Protein AF-A0A9P9D4X4-F1 (afdb_monomer)

Sequence (93 aa):
MSDLQYCAYPGAGEKHRELYGHQQAVRVGDRIEISGQGWSQVFRVNSYHLPLNNEGLELMKEGFEKWMPGHMPIWTAVGVQRLGIEVVAYDPK

Foldseek 3Di:
DQPKDFDADPDPRVVCCVPPVDTQWIDRDPDIDGPDPFPQPAQEDEEEDAAPDPVVVVVVVVVCCVRHVPDDHHYHYHYDPDDPDPDDDDDDD

Mean predicted aligned error: 11.18 Å

Nearest PDB structures (foldseek):
  7cf7-assembly1_A  TM=3.972E-01  e=7.627E+00  Escherichia coli K-12
  9avg-assembly1_A  TM=3.933E-01  e=9.292E+00  Homo sapiens

Radius of gyration: 18.58 Å; Cα contacts (8 Å, |Δi|>4): 98; chains: 1; bounding box: 48×29×43 Å

Structure (mmCIF, N/CA/C/O backbone):
data_AF-A0A9P9D4X4-F1
#
_entry.id   AF-A0A9P9D4X4-F1
#
loop_
_atom_site.group_PDB
_atom_site.id
_atom_site.type_symbol
_atom_site.label_atom_id
_atom_site.label_alt_id
_atom_site.label_comp_id
_atom_site.label_asym_id
_atom_site.label_entity_id
_atom_site.label_seq_id
_atom_site.pdbx_PDB_ins_code
_atom_site.Cartn_x
_atom_site.Cartn_y
_atom_site.Cartn_z
_atom_site.occupancy
_atom_site.B_iso_or_equiv
_atom_site.auth_seq_id
_atom_site.auth_comp_id
_atom_site.auth_asym_id
_atom_site.auth_atom_id
_atom_site.pdbx_PDB_model_num
ATOM 1 N N . MET A 1 1 ? -32.019 -3.524 13.613 1.00 39.75 1 MET A N 1
ATOM 2 C CA . MET A 1 1 ? -31.016 -2.578 13.081 1.00 39.75 1 MET A CA 1
ATOM 3 C C . MET A 1 1 ? -29.820 -2.669 14.004 1.00 39.75 1 MET A C 1
ATOM 5 O O . MET A 1 1 ? -30.032 -2.630 15.202 1.00 39.75 1 MET A O 1
ATOM 9 N N . SER A 1 2 ? -28.623 -2.935 13.488 1.00 55.28 2 SER A N 1
ATOM 10 C CA . SER A 1 2 ? -27.415 -3.090 14.309 1.00 55.28 2 SER A CA 1
ATOM 11 C C . SER A 1 2 ? -27.041 -1.759 14.972 1.00 55.28 2 SER A C 1
ATOM 13 O O . SER A 1 2 ? -26.913 -0.766 14.256 1.00 55.28 2 SER A O 1
ATOM 15 N N . ASP A 1 3 ? -26.849 -1.747 16.294 1.00 72.06 3 ASP A N 1
ATOM 16 C CA . ASP A 1 3 ? -26.477 -0.580 17.118 1.00 72.06 3 ASP A CA 1
ATOM 17 C C . ASP A 1 3 ? -25.034 -0.101 16.847 1.00 72.06 3 ASP A C 1
ATOM 19 O O . ASP A 1 3 ? -24.148 -0.171 17.699 1.00 72.06 3 ASP A O 1
ATOM 23 N N . LEU A 1 4 ? -24.764 0.344 15.619 1.00 79.94 4 LEU A N 1
ATOM 24 C CA . LEU A 1 4 ? -23.465 0.870 15.207 1.00 79.94 4 LEU A CA 1
ATOM 25 C C . LEU A 1 4 ? -23.319 2.315 15.688 1.00 79.94 4 LEU A C 1
ATOM 27 O O . LEU A 1 4 ? -24.140 3.173 15.361 1.00 79.94 4 LEU A O 1
ATOM 31 N N . GLN A 1 5 ? -22.256 2.587 16.445 1.00 79.06 5 GLN A N 1
ATOM 32 C CA . GLN A 1 5 ? -21.905 3.943 16.864 1.00 79.06 5 GLN A CA 1
ATOM 33 C C . GLN A 1 5 ? -20.803 4.491 15.960 1.00 79.06 5 GLN A C 1
ATOM 35 O O . GLN A 1 5 ? -19.769 3.850 15.772 1.00 79.06 5 GLN A O 1
ATOM 40 N N . TYR A 1 6 ? -21.021 5.689 15.424 1.00 81.12 6 TYR A N 1
ATOM 41 C CA . TYR A 1 6 ? -20.103 6.359 14.507 1.00 81.12 6 TYR A CA 1
ATOM 42 C C . TYR A 1 6 ? -19.463 7.561 15.195 1.00 81.12 6 TYR A C 1
ATOM 44 O O . TYR A 1 6 ? -20.162 8.353 15.831 1.00 81.12 6 TYR A O 1
ATOM 52 N N . CYS A 1 7 ? -18.152 7.724 15.045 1.00 75.69 7 CYS A N 1
ATOM 53 C CA . CYS A 1 7 ? -17.430 8.880 15.555 1.00 75.69 7 CYS A CA 1
ATOM 54 C C . CYS A 1 7 ? -16.521 9.496 14.483 1.00 75.69 7 CYS A C 1
ATOM 56 O O . CYS A 1 7 ? -15.889 8.816 13.673 1.00 75.69 7 CYS A O 1
ATOM 58 N N . ALA A 1 8 ? -16.477 10.826 14.484 1.00 78.00 8 ALA A N 1
ATOM 59 C CA . ALA A 1 8 ? -15.609 11.636 13.644 1.00 78.00 8 ALA A CA 1
ATOM 60 C C . ALA A 1 8 ? -14.972 12.711 14.527 1.00 78.00 8 ALA A C 1
ATOM 62 O O . ALA A 1 8 ? -15.671 13.332 15.328 1.00 78.00 8 ALA A O 1
ATOM 63 N N . TYR A 1 9 ? -13.658 12.908 14.417 1.00 72.50 9 TYR A N 1
ATOM 64 C CA . TYR A 1 9 ? -12.983 13.957 15.175 1.00 72.50 9 TYR A CA 1
ATOM 65 C C . TYR A 1 9 ? -13.287 15.343 14.571 1.00 72.50 9 TYR A C 1
ATOM 67 O O . TYR A 1 9 ? -13.452 15.447 13.345 1.00 72.50 9 TYR A O 1
ATOM 75 N N . PRO A 1 10 ? -13.330 16.408 15.400 1.00 74.75 10 PRO A N 1
ATOM 76 C CA . PRO A 1 10 ? -13.584 17.767 14.933 1.00 74.75 10 PRO A CA 1
ATOM 77 C C . PRO A 1 10 ? -12.626 18.199 13.817 1.00 74.75 10 PRO A C 1
ATOM 79 O O . PRO A 1 10 ? -11.427 17.907 13.852 1.00 74.75 10 PRO A O 1
ATOM 82 N N . GLY A 1 11 ? -13.150 18.915 12.821 1.00 82.88 11 GLY A N 1
ATOM 83 C CA . GLY A 1 11 ? -12.363 19.423 11.696 1.00 82.88 11 GLY A CA 1
ATOM 84 C C . GLY A 1 11 ? -12.324 18.466 10.504 1.00 82.88 11 GLY A C 1
ATOM 85 O O . GLY A 1 11 ? -13.264 18.425 9.711 1.00 82.88 11 GLY A O 1
ATOM 86 N N . ALA A 1 12 ? -11.218 17.736 10.319 1.00 72.75 12 ALA A N 1
ATOM 87 C CA . ALA A 1 12 ? -11.042 16.887 9.137 1.00 72.75 12 ALA A CA 1
ATOM 88 C C . ALA A 1 12 ? -12.063 15.736 9.089 1.00 72.75 12 ALA A C 1
ATOM 90 O O . ALA A 1 12 ? -12.618 15.460 8.029 1.00 72.75 12 ALA A O 1
ATOM 91 N N . GLY A 1 13 ? -12.351 15.088 10.223 1.00 69.19 13 GLY A N 1
ATOM 92 C CA . GLY A 1 13 ? -13.304 13.976 10.291 1.00 69.19 13 GLY A CA 1
ATOM 93 C C . GLY A 1 13 ? -14.730 14.394 9.926 1.00 69.19 13 GLY A C 1
ATOM 94 O O . GLY A 1 13 ? -15.389 13.717 9.140 1.00 69.19 13 GLY A O 1
ATOM 95 N N . GLU A 1 14 ? -15.189 15.538 10.439 1.00 79.31 14 GLU A N 1
ATOM 96 C CA . GLU A 1 14 ? -16.518 16.090 10.140 1.00 79.31 14 GLU A CA 1
ATOM 97 C C . GLU A 1 14 ? -16.664 16.500 8.670 1.00 79.31 14 GLU A C 1
ATOM 99 O O . GLU A 1 14 ? -17.666 16.155 8.042 1.00 79.31 14 GLU A O 1
ATOM 104 N N . LYS A 1 15 ? -15.641 17.149 8.092 1.00 78.31 15 LYS A N 1
ATOM 105 C CA . LYS A 1 15 ? -15.624 17.485 6.659 1.00 78.31 15 LYS A CA 1
ATOM 106 C C . LYS A 1 15 ? -15.687 16.243 5.776 1.00 78.31 15 LYS A C 1
ATOM 108 O O . LYS A 1 15 ? -16.446 16.222 4.813 1.00 78.31 15 LYS A O 1
ATOM 113 N N . HIS A 1 16 ? -14.914 15.201 6.091 1.00 75.56 16 HIS A N 1
ATOM 114 C CA . HIS A 1 16 ? -14.942 13.962 5.310 1.00 75.56 16 HIS A CA 1
ATOM 115 C C . HIS A 1 16 ? -16.282 13.224 5.439 1.00 75.56 16 HIS A C 1
ATOM 117 O O . HIS A 1 16 ? -16.739 12.615 4.470 1.00 75.56 16 HIS A O 1
ATOM 123 N N . ARG A 1 17 ? -16.946 13.327 6.597 1.00 77.69 17 ARG A N 1
ATOM 124 C CA . ARG A 1 17 ? -18.300 12.801 6.799 1.00 77.69 17 ARG A CA 1
ATOM 125 C C . ARG A 1 17 ? -19.322 13.475 5.900 1.00 77.69 17 ARG A C 1
ATOM 127 O O . ARG A 1 17 ? -20.116 12.782 5.275 1.00 77.69 17 ARG A O 1
ATOM 134 N N . GLU A 1 18 ? -19.292 14.799 5.832 1.00 77.56 18 GLU A N 1
ATOM 135 C CA . GLU A 1 18 ? -20.254 15.568 5.044 1.00 77.56 18 GLU A CA 1
ATOM 136 C C . GLU A 1 18 ? -19.998 15.452 3.535 1.00 77.56 18 GLU A C 1
ATOM 138 O O . GLU A 1 18 ? -20.935 15.259 2.767 1.00 77.56 18 GLU A O 1
ATOM 143 N N . LEU A 1 19 ? -18.732 15.500 3.106 1.00 81.62 19 LEU A N 1
ATOM 144 C CA . LEU A 1 19 ? -18.376 15.503 1.683 1.00 81.62 19 LEU A CA 1
ATOM 145 C C . LEU A 1 19 ? -18.370 14.107 1.043 1.00 81.62 19 LEU A C 1
ATOM 147 O O . LEU A 1 19 ? -18.677 13.987 -0.140 1.00 81.62 19 LEU A O 1
ATOM 151 N N . TYR A 1 20 ? -18.009 13.061 1.794 1.00 76.56 20 TYR A N 1
ATOM 152 C CA . TYR A 1 20 ? -17.745 11.725 1.234 1.00 76.56 20 TYR A CA 1
ATOM 153 C C . TYR A 1 20 ? -18.537 10.598 1.907 1.00 76.56 20 TYR A C 1
ATOM 155 O O . TYR A 1 20 ? -18.303 9.429 1.608 1.00 76.56 20 TYR A O 1
ATOM 163 N N . GLY A 1 21 ? -19.443 10.911 2.843 1.00 76.12 21 GLY A N 1
ATOM 164 C CA . GLY A 1 21 ? -20.164 9.890 3.615 1.00 76.12 21 GLY A CA 1
ATOM 165 C C . GLY A 1 21 ? -19.243 9.020 4.482 1.00 76.12 21 GLY A C 1
ATOM 166 O O . GLY A 1 21 ? -19.610 7.912 4.868 1.00 76.12 21 GLY A O 1
ATOM 167 N N . HIS A 1 22 ? -18.032 9.502 4.768 1.00 75.06 22 HIS A N 1
ATOM 168 C CA . HIS A 1 22 ? -16.973 8.764 5.447 1.00 75.06 22 HIS A CA 1
ATOM 169 C C . HIS A 1 22 ? -17.065 8.914 6.974 1.00 75.06 22 HIS A C 1
ATOM 171 O O . HIS A 1 22 ? -17.257 10.010 7.490 1.00 75.06 22 HIS A O 1
ATOM 177 N N . GLN A 1 23 ? -16.862 7.836 7.732 1.00 74.81 23 GLN A N 1
ATOM 178 C CA . GLN A 1 23 ? -16.836 7.874 9.200 1.00 74.81 23 GLN A CA 1
ATOM 179 C C . GLN A 1 23 ? -15.442 7.506 9.687 1.00 74.81 23 GLN A C 1
ATOM 181 O O . GLN A 1 23 ? -14.891 6.503 9.248 1.00 74.81 23 GLN A O 1
ATOM 186 N N . GLN A 1 24 ? -14.876 8.324 10.576 1.00 77.69 24 GLN A N 1
ATOM 187 C CA . GLN A 1 24 ? -13.469 8.192 10.954 1.00 77.69 24 GLN A CA 1
ATOM 188 C C . GLN A 1 24 ? -13.200 6.964 11.828 1.00 77.69 24 GLN A C 1
ATOM 190 O O . GLN A 1 24 ? -12.147 6.335 11.727 1.00 77.69 24 GLN A O 1
ATOM 195 N N . ALA A 1 25 ? -14.159 6.618 12.681 1.00 81.12 25 ALA A N 1
ATOM 196 C CA . ALA A 1 25 ? -14.179 5.348 13.372 1.00 81.12 25 ALA A CA 1
ATOM 197 C C . ALA A 1 25 ? -15.617 4.863 13.590 1.00 81.12 25 ALA A C 1
ATOM 199 O O . ALA A 1 25 ? -16.558 5.649 13.745 1.00 81.12 25 ALA A O 1
ATOM 200 N N . VAL A 1 26 ? -15.786 3.544 13.573 1.00 85.19 26 VAL A N 1
ATOM 201 C CA . VAL A 1 26 ? -17.070 2.867 13.760 1.00 85.19 26 VAL A CA 1
ATOM 202 C C . VAL A 1 26 ? -16.906 1.802 14.830 1.00 85.19 26 VAL A C 1
ATOM 204 O O . VAL A 1 26 ? -16.050 0.924 14.724 1.00 85.19 26 VAL A O 1
ATOM 207 N N . ARG A 1 27 ? -17.739 1.857 15.870 1.00 82.62 27 ARG A N 1
ATOM 208 C CA . ARG A 1 27 ? -17.808 0.800 16.875 1.00 82.62 27 ARG A CA 1
ATOM 209 C C . ARG A 1 27 ? -18.729 -0.308 16.382 1.00 82.62 27 ARG A C 1
ATOM 211 O O . ARG A 1 27 ? -19.912 -0.074 16.134 1.00 82.62 27 ARG A O 1
ATOM 218 N N . VAL A 1 28 ? -18.192 -1.520 16.306 1.00 83.81 28 VAL A N 1
ATOM 219 C CA . VAL A 1 28 ? -18.917 -2.730 15.916 1.00 83.81 28 VAL A CA 1
ATOM 220 C C . VAL A 1 28 ? -18.879 -3.696 17.100 1.00 83.81 28 VAL A C 1
ATOM 222 O O . VAL A 1 28 ? -17.967 -4.506 17.211 1.00 83.81 28 VAL A O 1
ATOM 225 N N . GLY A 1 29 ? -19.842 -3.589 18.019 1.00 84.00 29 GLY A N 1
ATOM 226 C CA . GLY A 1 29 ? -19.864 -4.405 19.239 1.00 84.00 29 GLY A CA 1
ATOM 227 C C . GLY A 1 29 ? -18.711 -4.073 20.198 1.00 84.00 29 GLY A C 1
ATOM 228 O O . GLY A 1 29 ? -18.694 -3.003 20.817 1.00 84.00 29 GLY A O 1
ATOM 229 N N . ASP A 1 30 ? -17.765 -4.998 20.342 1.00 84.56 30 ASP A N 1
ATOM 230 C CA . ASP A 1 30 ? -16.584 -4.906 21.208 1.00 84.56 30 ASP A CA 1
ATOM 231 C C . ASP A 1 30 ? -15.324 -4.360 20.506 1.00 84.56 30 ASP A C 1
ATOM 233 O O . ASP A 1 30 ? -14.367 -3.994 21.188 1.00 84.56 30 ASP A O 1
ATOM 237 N N . ARG A 1 31 ? -15.336 -4.214 19.175 1.00 78.94 31 ARG A N 1
ATOM 238 C CA . ARG A 1 31 ? -14.219 -3.675 18.374 1.00 78.94 31 ARG A CA 1
ATOM 239 C C . ARG A 1 31 ? -14.490 -2.268 17.833 1.00 78.94 31 ARG A C 1
ATOM 241 O O . ARG A 1 31 ? -15.637 -1.879 17.602 1.00 78.94 31 ARG A O 1
ATOM 248 N N . ILE A 1 32 ? -13.415 -1.512 17.608 1.00 83.62 32 ILE A N 1
ATOM 249 C CA . ILE A 1 32 ? -13.436 -0.191 16.966 1.00 83.62 32 ILE A CA 1
ATOM 250 C C . ILE A 1 32 ? -12.659 -0.292 15.655 1.00 83.62 32 ILE A C 1
ATOM 252 O O . ILE A 1 32 ? -11.463 -0.570 15.666 1.00 83.62 32 ILE A O 1
ATOM 256 N N . GLU A 1 33 ? -13.341 -0.046 14.542 1.00 81.19 33 GLU A N 1
ATOM 257 C CA . GLU A 1 33 ? -12.740 0.032 13.212 1.00 81.19 33 GLU A CA 1
ATOM 258 C C . GLU A 1 33 ? -12.396 1.490 12.915 1.00 81.19 33 GLU A C 1
ATOM 260 O O . GLU A 1 33 ? -13.263 2.357 13.022 1.00 81.19 33 GLU A O 1
ATOM 265 N N . ILE A 1 34 ? -11.143 1.776 12.560 1.00 80.12 34 ILE A N 1
ATOM 266 C CA . ILE A 1 34 ? -10.656 3.139 12.299 1.00 80.12 34 ILE A CA 1
ATOM 267 C C . ILE A 1 34 ? -10.269 3.246 10.827 1.00 80.12 34 ILE A C 1
ATOM 269 O O . ILE A 1 34 ? -9.494 2.439 10.314 1.00 80.12 34 ILE A O 1
ATOM 273 N N . SER A 1 35 ? -10.787 4.258 10.143 1.00 72.75 35 SER A N 1
ATOM 274 C CA . SER A 1 35 ? -10.444 4.555 8.753 1.00 72.75 35 SER A CA 1
ATOM 275 C C . SER A 1 35 ? -9.194 5.433 8.667 1.00 72.75 35 SER A C 1
ATOM 277 O O . SER A 1 35 ? -9.058 6.385 9.439 1.00 72.75 35 SER A O 1
ATOM 279 N N . GLY A 1 36 ? -8.331 5.185 7.682 1.00 69.94 36 GLY A N 1
ATOM 280 C CA . GLY A 1 36 ? -7.224 6.086 7.363 1.00 69.94 36 GLY A CA 1
ATOM 281 C C . GLY A 1 36 ? -5.999 5.932 8.266 1.00 69.94 36 GLY A C 1
ATOM 282 O O . GLY A 1 36 ? -5.271 6.899 8.460 1.00 69.94 36 GLY A O 1
ATOM 283 N N . GLN A 1 37 ? -5.711 4.723 8.761 1.00 69.19 37 GLN A N 1
ATOM 284 C CA . GLN A 1 37 ? -4.482 4.402 9.519 1.00 69.19 37 GLN A CA 1
ATOM 285 C C . GLN A 1 37 ? -3.226 4.326 8.611 1.00 69.19 37 GLN A C 1
ATOM 287 O O . GLN A 1 37 ? -2.202 3.734 8.965 1.00 69.19 37 GLN A O 1
ATOM 292 N N . GLY A 1 38 ? -3.307 4.905 7.409 1.00 77.75 38 GLY A N 1
ATOM 293 C CA . GLY A 1 38 ? -2.232 4.968 6.427 1.00 77.75 38 GLY A CA 1
ATOM 294 C C . GLY A 1 38 ? -1.906 3.621 5.780 1.00 77.75 38 GLY A C 1
ATOM 295 O O . GLY A 1 38 ? -2.763 2.757 5.600 1.00 77.75 38 GLY A O 1
ATOM 296 N N . TRP A 1 39 ? -0.632 3.454 5.428 1.00 79.56 39 TRP A N 1
ATOM 297 C CA . TRP A 1 39 ? -0.113 2.298 4.696 1.00 79.56 39 TRP A CA 1
ATOM 298 C C . TRP A 1 39 ? -0.308 0.958 5.421 1.00 79.56 39 TRP A C 1
ATOM 300 O O . TRP A 1 39 ? -0.401 -0.073 4.765 1.00 79.56 39 TRP A O 1
ATOM 310 N N . SER A 1 40 ? -0.481 0.966 6.748 1.00 80.81 40 SER A N 1
ATOM 311 C CA . SER A 1 40 ? -0.753 -0.240 7.547 1.00 80.81 40 SER A CA 1
ATOM 312 C C . SER A 1 40 ? -2.030 -0.995 7.147 1.00 80.81 40 SER A C 1
ATOM 314 O O . SER A 1 40 ? -2.152 -2.180 7.442 1.00 80.81 40 SER A O 1
ATOM 316 N N . GLN A 1 41 ? -2.975 -0.331 6.471 1.00 81.62 41 GLN A N 1
ATOM 317 C CA . GLN A 1 41 ? -4.246 -0.927 6.037 1.00 81.62 41 GLN A CA 1
ATOM 318 C C . GLN A 1 41 ? -4.229 -1.409 4.582 1.00 81.62 41 GLN A C 1
ATOM 320 O O . GLN A 1 41 ? -5.228 -1.946 4.099 1.00 81.62 41 GLN A O 1
ATOM 325 N N . VAL A 1 42 ? -3.135 -1.189 3.850 1.00 82.25 42 VAL A N 1
ATOM 326 C CA . VAL A 1 42 ? -3.035 -1.606 2.449 1.00 82.25 42 VAL A CA 1
ATOM 327 C C . VAL A 1 42 ? -2.982 -3.126 2.396 1.00 82.25 42 VAL A C 1
ATOM 329 O O . VAL A 1 42 ? -2.042 -3.726 2.891 1.00 82.25 42 VAL A O 1
ATOM 332 N N . PHE A 1 43 ? -3.977 -3.748 1.763 1.00 83.69 43 PHE A N 1
ATOM 333 C CA . PHE A 1 43 ? -4.076 -5.210 1.662 1.00 83.69 43 PHE A CA 1
ATOM 334 C C . PHE A 1 43 ? -3.552 -5.766 0.329 1.00 83.69 43 PHE A C 1
ATOM 336 O O . PHE A 1 43 ? -3.238 -6.954 0.221 1.00 83.69 43 PHE A O 1
ATOM 343 N N . ARG A 1 44 ? -3.482 -4.928 -0.715 1.00 86.69 44 ARG A N 1
ATOM 344 C CA . ARG 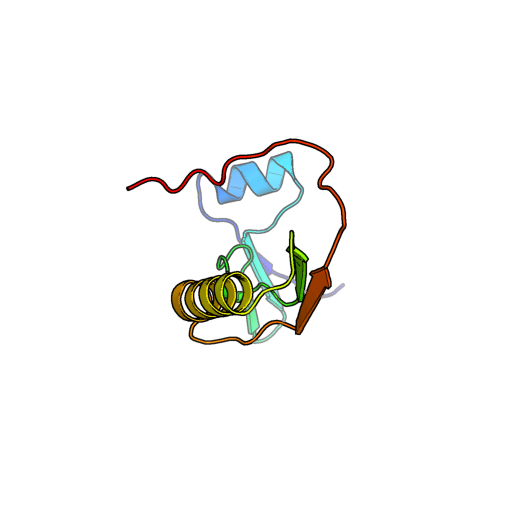A 1 44 ? -3.057 -5.327 -2.060 1.00 86.69 44 ARG A CA 1
ATOM 345 C C . ARG A 1 44 ? -2.280 -4.220 -2.756 1.00 86.69 44 ARG A C 1
ATOM 347 O O . ARG A 1 44 ? -2.727 -3.078 -2.800 1.00 86.69 44 ARG A O 1
ATOM 354 N N . VAL A 1 45 ? -1.177 -4.605 -3.393 1.00 87.38 45 VAL A N 1
ATOM 355 C CA . VAL A 1 45 ? -0.367 -3.738 -4.251 1.00 87.38 45 VAL A CA 1
ATOM 356 C C . VAL A 1 45 ? -0.196 -4.405 -5.615 1.00 87.38 45 VAL A C 1
ATOM 358 O O . VAL A 1 45 ? 0.266 -5.540 -5.705 1.00 87.38 45 VAL A O 1
ATOM 361 N N . ASN A 1 46 ? -0.553 -3.698 -6.688 1.00 90.00 46 ASN A N 1
ATOM 362 C CA . ASN A 1 46 ? -0.237 -4.096 -8.061 1.00 90.00 46 ASN A CA 1
ATOM 363 C C . ASN A 1 46 ? 0.773 -3.085 -8.620 1.00 90.00 46 ASN A C 1
ATOM 365 O O . ASN A 1 46 ? 0.450 -1.903 -8.718 1.00 90.00 46 ASN A O 1
ATOM 369 N N . SER A 1 47 ? 1.977 -3.532 -8.974 1.00 86.69 47 SER A N 1
ATOM 370 C CA . SER A 1 47 ? 3.046 -2.669 -9.498 1.00 86.69 47 SER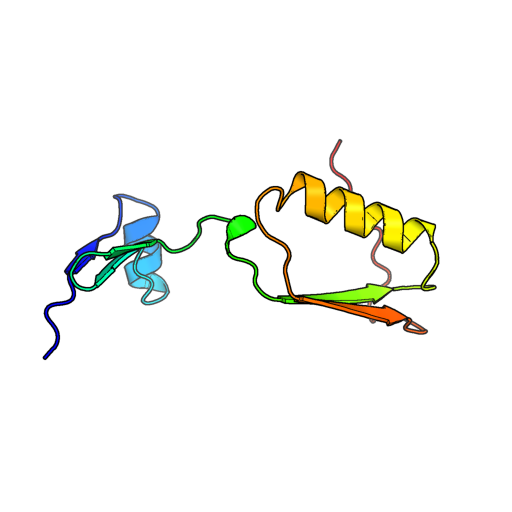 A CA 1
ATOM 371 C C . SER A 1 47 ? 3.414 -3.046 -10.932 1.00 86.69 47 SER A C 1
ATOM 373 O O . SER A 1 47 ? 3.600 -4.230 -11.225 1.00 86.69 47 SER A O 1
ATOM 375 N N . TYR A 1 48 ? 3.583 -2.043 -11.793 1.00 87.62 48 TYR A N 1
ATOM 376 C CA . TYR A 1 48 ? 3.977 -2.207 -13.194 1.00 87.62 48 TYR A CA 1
ATOM 377 C C . TYR A 1 48 ? 5.384 -1.637 -13.409 1.00 87.62 48 TYR A C 1
ATOM 379 O O . TYR A 1 48 ? 5.606 -0.459 -13.142 1.00 87.62 48 TYR A O 1
ATOM 387 N N . HIS A 1 49 ? 6.321 -2.466 -13.873 1.00 83.50 49 HIS A N 1
ATOM 388 C CA . HIS A 1 49 ? 7.758 -2.154 -13.919 1.00 83.50 49 HIS A CA 1
ATOM 389 C C . HIS A 1 49 ? 8.305 -2.063 -15.345 1.00 83.50 49 HIS A C 1
ATOM 391 O O . HIS A 1 49 ? 7.903 -2.841 -16.212 1.00 83.50 49 HIS A O 1
ATOM 397 N N . LEU A 1 50 ? 9.273 -1.164 -15.557 1.00 83.44 50 LEU A N 1
ATOM 398 C CA . LEU A 1 50 ? 10.071 -1.042 -16.780 1.00 83.44 50 LEU A CA 1
ATOM 399 C C . LEU A 1 50 ? 11.574 -1.031 -16.472 1.00 83.44 50 LEU A C 1
ATOM 401 O O . LEU A 1 50 ? 12.046 -0.046 -15.910 1.00 83.44 50 LEU A O 1
ATOM 405 N N . PRO A 1 51 ? 12.354 -1.999 -16.983 1.0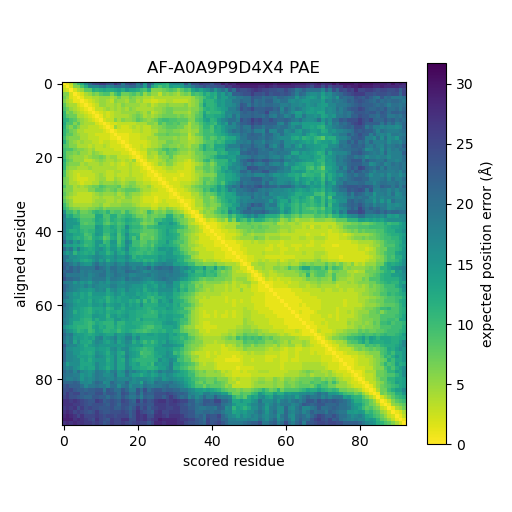0 78.69 51 PRO A N 1
ATOM 406 C CA . PRO A 1 51 ? 12.066 -3.436 -17.022 1.00 78.69 51 PRO A CA 1
ATOM 407 C C . PRO A 1 51 ? 11.958 -4.021 -15.601 1.00 78.69 51 PRO A C 1
ATOM 409 O O . PRO A 1 51 ? 12.396 -3.412 -14.632 1.00 78.69 51 PRO A O 1
ATOM 412 N N . LEU A 1 52 ? 11.396 -5.225 -15.462 1.00 80.69 52 LEU A N 1
ATOM 413 C CA . LEU A 1 52 ? 11.365 -5.930 -14.175 1.00 80.69 52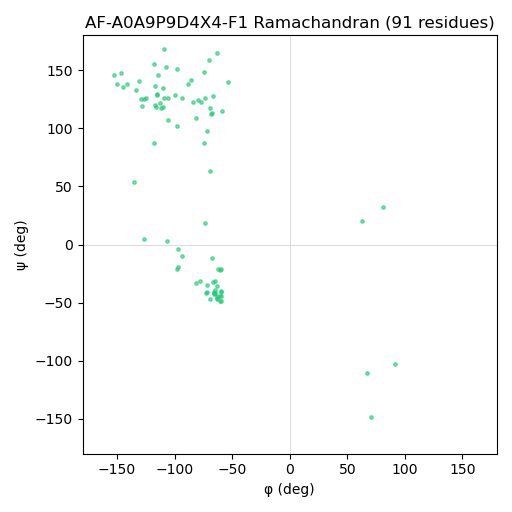 LEU A CA 1
ATOM 414 C C . LEU A 1 52 ? 12.766 -6.484 -13.857 1.00 80.69 52 LEU A C 1
ATOM 416 O O . LEU A 1 52 ? 13.094 -7.605 -14.241 1.00 80.69 52 LEU A O 1
ATOM 420 N N . ASN A 1 53 ? 13.602 -5.669 -13.217 1.00 84.38 53 ASN A N 1
ATOM 421 C CA . ASN A 1 53 ? 14.959 -6.010 -12.795 1.00 84.38 53 ASN A CA 1
ATOM 422 C C . ASN A 1 53 ? 15.051 -6.153 -11.262 1.00 84.38 53 ASN A C 1
ATOM 424 O O . ASN A 1 53 ? 14.126 -5.796 -10.531 1.00 84.38 53 ASN A O 1
ATOM 428 N N . ASN A 1 54 ? 16.173 -6.689 -10.771 1.00 85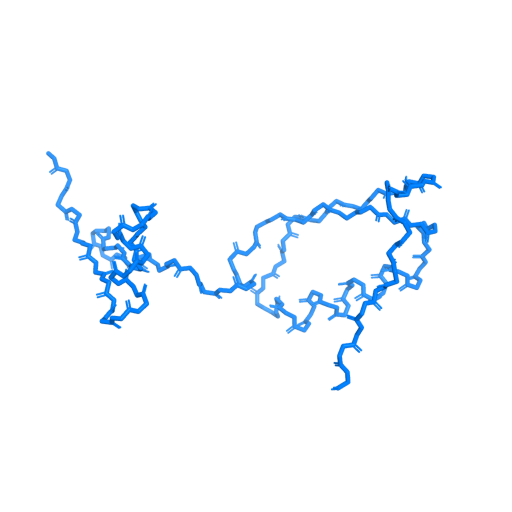.06 54 ASN A N 1
ATOM 429 C CA . ASN A 1 54 ? 16.381 -6.878 -9.330 1.00 85.06 54 ASN A CA 1
ATOM 430 C C . ASN A 1 54 ? 16.408 -5.549 -8.565 1.00 85.06 54 ASN A C 1
ATOM 432 O O . ASN A 1 54 ? 15.864 -5.483 -7.473 1.00 85.06 54 ASN A O 1
ATOM 436 N N . GLU A 1 55 ? 16.958 -4.493 -9.163 1.00 85.06 55 GLU A N 1
ATOM 437 C CA . GLU A 1 55 ? 17.029 -3.158 -8.558 1.00 85.06 55 GLU A CA 1
ATOM 438 C C . GLU A 1 55 ? 15.633 -2.596 -8.239 1.00 85.06 55 GLU A C 1
ATOM 440 O O . GLU A 1 55 ? 15.361 -2.189 -7.112 1.00 85.06 55 GLU A O 1
ATOM 445 N N . GLY A 1 56 ? 14.697 -2.649 -9.193 1.00 82.12 56 GLY A N 1
ATOM 446 C CA . GLY A 1 56 ? 13.321 -2.199 -8.973 1.00 82.12 56 GLY A CA 1
ATOM 447 C C . GLY A 1 56 ? 12.568 -3.049 -7.946 1.00 82.12 56 GLY A C 1
ATOM 448 O O . GLY A 1 56 ? 11.724 -2.537 -7.210 1.00 82.12 56 GLY A O 1
ATOM 449 N N . LEU A 1 57 ? 12.884 -4.344 -7.856 1.00 85.31 57 LEU A N 1
ATOM 450 C CA . LEU A 1 57 ? 12.306 -5.232 -6.846 1.00 85.31 57 LEU A CA 1
ATOM 451 C C . LEU A 1 57 ? 12.856 -4.948 -5.443 1.00 85.31 57 LEU A C 1
ATOM 453 O O . LEU A 1 57 ? 12.085 -4.949 -4.483 1.00 85.31 57 LEU A O 1
ATOM 457 N N . GLU A 1 58 ? 14.156 -4.684 -5.325 1.00 88.69 58 GLU A N 1
ATOM 458 C CA . GLU A 1 58 ? 14.810 -4.306 -4.069 1.00 88.69 58 GLU A CA 1
ATOM 459 C C . GLU A 1 58 ? 14.266 -2.972 -3.549 1.00 88.69 58 GLU A C 1
ATOM 461 O O . GLU A 1 58 ? 13.834 -2.908 -2.399 1.00 88.69 58 GLU A O 1
ATOM 466 N N . LEU A 1 59 ? 14.130 -1.959 -4.411 1.00 86.75 59 LEU A N 1
ATOM 467 C CA . LEU A 1 59 ? 13.528 -0.672 -4.040 1.00 86.75 59 LEU A CA 1
ATOM 468 C C . LEU A 1 59 ? 12.078 -0.814 -3.554 1.00 86.75 59 LEU A C 1
ATOM 470 O O . LEU A 1 59 ? 11.667 -0.171 -2.586 1.00 86.75 59 LEU A O 1
ATOM 474 N N . MET A 1 60 ? 11.286 -1.678 -4.193 1.00 88.81 60 MET A N 1
ATOM 475 C CA . MET A 1 60 ? 9.923 -1.962 -3.734 1.00 88.81 60 MET A CA 1
ATOM 476 C C . MET A 1 60 ? 9.912 -2.654 -2.372 1.00 88.81 60 MET A C 1
ATOM 478 O O . MET A 1 60 ? 9.089 -2.309 -1.524 1.00 88.81 60 MET A O 1
ATOM 482 N N . LYS A 1 61 ? 10.829 -3.602 -2.143 1.00 87.94 61 LYS A N 1
ATOM 483 C CA . LYS A 1 61 ? 10.981 -4.272 -0.849 1.00 87.94 61 LYS A CA 1
ATOM 484 C C . LYS A 1 61 ? 11.333 -3.266 0.249 1.00 87.94 61 LYS A C 1
ATOM 486 O O . LYS A 1 61 ? 10.663 -3.257 1.278 1.00 87.94 61 LYS A O 1
ATOM 491 N N . GLU A 1 62 ? 12.310 -2.393 0.016 1.00 89.88 62 GLU A N 1
ATOM 492 C CA . GLU A 1 62 ? 12.686 -1.333 0.961 1.00 89.88 62 GLU A CA 1
ATOM 493 C C . GLU A 1 62 ? 11.512 -0.388 1.249 1.00 89.88 62 GLU A C 1
ATOM 495 O O . GLU A 1 62 ? 11.253 -0.032 2.400 1.00 89.88 62 GLU A O 1
ATOM 500 N N . GLY A 1 63 ? 10.739 -0.029 0.219 1.00 87.19 63 GLY A N 1
ATOM 501 C CA . GLY A 1 63 ? 9.511 0.745 0.375 1.00 87.19 63 GLY A CA 1
ATOM 502 C C . GLY A 1 63 ? 8.481 0.038 1.258 1.00 87.19 63 GLY A C 1
ATOM 503 O O . GLY A 1 63 ? 7.898 0.662 2.146 1.00 87.19 63 GLY A O 1
ATOM 504 N N . PHE A 1 64 ? 8.271 -1.263 1.062 1.00 88.06 64 PHE A N 1
ATOM 505 C CA . PHE A 1 64 ? 7.357 -2.042 1.896 1.00 88.06 64 PHE A CA 1
ATOM 506 C C . PHE A 1 64 ? 7.835 -2.163 3.340 1.00 88.06 64 PHE A C 1
ATOM 508 O O . PHE A 1 64 ? 7.027 -1.980 4.245 1.00 88.06 64 PHE A O 1
ATOM 515 N N . GLU A 1 65 ? 9.125 -2.384 3.580 1.00 88.31 65 GLU A N 1
ATOM 516 C CA . GLU A 1 65 ? 9.681 -2.428 4.937 1.00 88.31 65 GLU A CA 1
ATOM 517 C C . GLU A 1 65 ? 9.569 -1.066 5.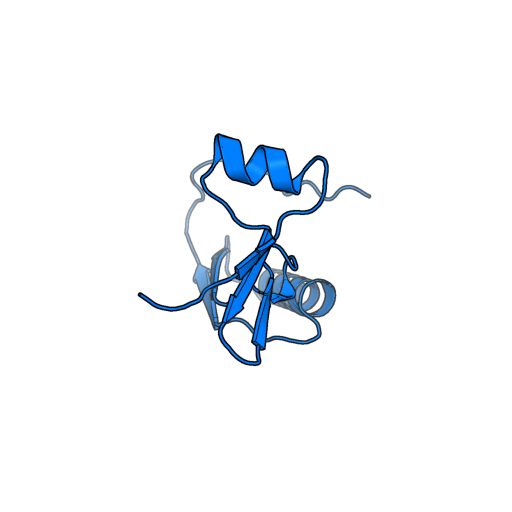641 1.00 88.31 65 GLU A C 1
ATOM 519 O O . GLU A 1 65 ? 9.215 -1.002 6.819 1.00 88.31 65 GLU A O 1
ATOM 524 N N . LYS A 1 66 ? 9.795 0.036 4.914 1.00 87.69 66 LYS A N 1
ATOM 525 C CA . LYS A 1 66 ? 9.691 1.402 5.445 1.00 87.69 66 LYS A CA 1
ATOM 526 C C . LYS A 1 66 ? 8.251 1.808 5.761 1.0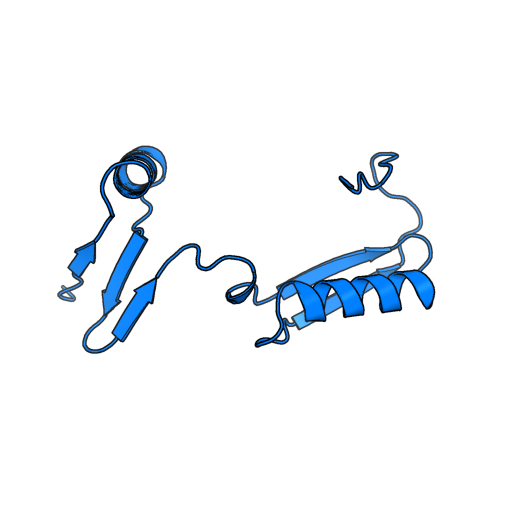0 87.69 66 LYS A C 1
ATOM 528 O O . LYS A 1 66 ? 7.995 2.392 6.812 1.00 87.69 66 LYS A O 1
ATOM 533 N N . TRP A 1 67 ? 7.317 1.553 4.845 1.00 83.38 67 TRP A N 1
ATOM 534 C CA . TRP A 1 67 ? 5.948 2.075 4.934 1.00 83.38 67 TRP A CA 1
ATOM 535 C C . TRP A 1 67 ? 4.949 1.079 5.534 1.00 83.38 67 TRP A C 1
ATOM 537 O O . TRP A 1 67 ? 3.894 1.493 6.012 1.00 83.38 67 TRP A O 1
ATOM 547 N N . MET A 1 68 ? 5.269 -0.217 5.550 1.00 86.56 68 MET A N 1
ATOM 548 C CA . MET A 1 68 ? 4.419 -1.294 6.076 1.00 86.56 68 MET A CA 1
ATOM 549 C C . MET A 1 68 ? 5.207 -2.300 6.948 1.00 86.56 68 MET A C 1
ATOM 551 O O . MET A 1 68 ? 5.108 -3.506 6.738 1.00 86.56 68 MET A O 1
ATOM 555 N N . PRO A 1 69 ? 5.939 -1.861 7.992 1.00 84.62 69 PRO A N 1
ATOM 556 C CA . PRO A 1 69 ? 6.803 -2.747 8.789 1.00 84.62 69 PRO A CA 1
ATOM 557 C C . PRO A 1 69 ? 6.059 -3.870 9.537 1.00 84.62 69 PRO A C 1
ATOM 559 O O . PRO A 1 69 ? 6.664 -4.865 9.924 1.00 84.62 69 PRO A O 1
ATOM 562 N N . GLY A 1 70 ? 4.752 -3.714 9.775 1.00 83.44 70 GLY A N 1
ATOM 563 C CA . GLY A 1 70 ? 3.927 -4.672 10.521 1.00 83.44 70 GLY A CA 1
ATOM 564 C C . GLY A 1 70 ? 2.965 -5.502 9.669 1.00 83.44 70 GLY A C 1
ATOM 565 O O . GLY A 1 70 ? 2.164 -6.246 10.231 1.00 83.44 70 GLY A O 1
ATOM 566 N N . HIS A 1 71 ? 2.983 -5.358 8.340 1.00 83.44 71 HIS A N 1
ATOM 567 C CA . HIS A 1 71 ? 2.037 -6.040 7.457 1.00 83.44 71 HIS A CA 1
ATOM 568 C C . HIS A 1 71 ? 2.649 -6.323 6.084 1.00 83.44 71 HIS A C 1
ATOM 570 O O . HIS A 1 71 ? 3.292 -5.467 5.490 1.00 83.44 71 HIS A O 1
ATOM 576 N N . MET A 1 72 ? 2.389 -7.516 5.551 1.00 82.88 72 MET A N 1
ATOM 577 C CA . MET A 1 72 ? 2.769 -7.880 4.188 1.00 82.88 72 MET A CA 1
ATOM 578 C C . MET A 1 72 ? 1.518 -7.891 3.302 1.00 82.88 72 MET A C 1
ATOM 580 O O . MET A 1 72 ? 0.710 -8.819 3.428 1.00 82.88 72 MET A O 1
ATOM 584 N N . PRO A 1 73 ? 1.338 -6.897 2.413 1.00 86.19 73 PRO A N 1
ATOM 585 C CA . PRO A 1 73 ? 0.232 -6.906 1.471 1.00 86.19 73 PRO A CA 1
ATOM 586 C C . PRO A 1 73 ? 0.433 -7.983 0.407 1.00 86.19 73 PRO A C 1
ATOM 588 O O . PRO A 1 73 ? 1.552 -8.396 0.094 1.00 86.19 73 PRO A O 1
ATOM 591 N N . ILE A 1 74 ? -0.661 -8.384 -0.236 1.00 91.00 74 ILE A N 1
ATOM 592 C CA . ILE A 1 74 ? -0.586 -9.218 -1.434 1.00 91.00 74 ILE A CA 1
ATOM 593 C C . ILE A 1 74 ? 0.025 -8.372 -2.553 1.00 91.00 74 ILE A C 1
ATOM 595 O O . ILE A 1 74 ? -0.602 -7.422 -3.031 1.00 91.00 74 ILE A O 1
ATOM 599 N N . TRP A 1 75 ? 1.238 -8.720 -2.980 1.00 90.94 75 TRP A N 1
ATOM 600 C CA . TRP A 1 75 ? 1.955 -7.989 -4.018 1.00 90.94 75 TRP A CA 1
ATOM 601 C C . TRP A 1 75 ? 1.962 -8.744 -5.348 1.00 90.94 75 TRP A C 1
ATOM 603 O O . TRP A 1 75 ? 2.350 -9.907 -5.426 1.00 90.94 75 TRP A O 1
ATOM 613 N N . THR A 1 76 ? 1.523 -8.074 -6.414 1.00 90.31 76 THR A N 1
ATOM 614 C CA . THR A 1 76 ? 1.669 -8.541 -7.797 1.00 90.31 76 THR A CA 1
ATOM 615 C C . THR A 1 76 ? 2.548 -7.563 -8.569 1.00 90.31 76 THR A C 1
ATOM 617 O O . THR A 1 76 ? 2.190 -6.393 -8.715 1.00 90.31 76 THR A O 1
ATOM 620 N N . ALA A 1 77 ? 3.677 -8.043 -9.088 1.00 89.25 77 ALA A N 1
ATOM 621 C CA . ALA A 1 77 ? 4.588 -7.268 -9.923 1.00 89.25 77 ALA A CA 1
ATOM 622 C C . ALA A 1 77 ? 4.528 -7.756 -11.375 1.00 89.25 77 ALA A C 1
ATOM 624 O O . ALA A 1 77 ? 4.693 -8.946 -11.639 1.00 89.25 77 ALA A O 1
ATOM 625 N N . VAL A 1 78 ? 4.287 -6.840 -12.316 1.00 87.56 78 VAL A N 1
ATOM 626 C CA . VAL A 1 78 ? 4.186 -7.141 -13.751 1.00 87.56 78 VAL A CA 1
ATOM 627 C C . VAL A 1 78 ? 5.169 -6.271 -14.525 1.00 87.56 78 VAL A C 1
ATOM 629 O O . VAL A 1 78 ? 5.145 -5.048 -14.412 1.00 87.56 78 VAL A O 1
ATOM 632 N N . GLY A 1 79 ? 6.024 -6.896 -15.332 1.00 87.62 79 GLY A N 1
ATOM 633 C CA . GLY A 1 79 ? 6.852 -6.178 -16.300 1.00 87.62 79 GLY A CA 1
ATOM 634 C C . GLY A 1 79 ? 6.006 -5.708 -17.482 1.00 87.62 79 GLY A C 1
ATOM 635 O O . GLY A 1 79 ? 5.313 -6.515 -18.102 1.00 87.62 79 GLY A O 1
ATOM 636 N N . VAL A 1 80 ? 6.057 -4.416 -17.798 1.00 85.56 80 VAL A N 1
ATOM 637 C CA . VAL A 1 80 ? 5.352 -3.820 -18.943 1.00 85.56 80 VAL A CA 1
ATOM 638 C C . VAL A 1 80 ? 6.349 -3.230 -19.933 1.00 85.56 80 VAL A C 1
ATOM 640 O O . VAL A 1 80 ? 7.469 -2.884 -19.574 1.00 85.56 80 VAL A O 1
ATOM 643 N N . GLN A 1 81 ? 5.957 -3.112 -21.203 1.00 83.00 81 GLN A N 1
ATOM 644 C CA . GLN A 1 81 ? 6.836 -2.534 -22.227 1.00 83.00 81 GLN A CA 1
ATOM 645 C C . GLN A 1 81 ? 6.898 -1.005 -22.167 1.00 83.00 81 GLN A C 1
ATOM 647 O O . GLN A 1 81 ? 7.910 -0.429 -22.554 1.00 83.00 81 GLN A O 1
ATOM 652 N N . ARG A 1 82 ? 5.808 -0.347 -21.744 1.00 77.75 82 ARG A N 1
ATOM 653 C CA . ARG A 1 82 ? 5.637 1.117 -21.694 1.00 77.75 82 ARG A CA 1
ATOM 654 C C . ARG A 1 82 ? 4.633 1.488 -20.599 1.00 77.75 82 ARG A C 1
ATOM 656 O O . ARG A 1 82 ? 3.666 0.758 -20.390 1.00 77.75 82 ARG A O 1
ATOM 663 N N . LEU A 1 83 ? 4.845 2.629 -19.943 1.00 83.69 83 LEU A N 1
ATOM 664 C CA . LEU A 1 83 ? 3.831 3.315 -19.133 1.00 83.69 83 LEU A CA 1
ATOM 665 C C . LEU A 1 83 ? 3.203 4.438 -19.969 1.00 83.69 83 LEU A C 1
ATOM 667 O O . LEU A 1 83 ? 3.836 4.967 -20.881 1.00 83.69 83 LEU A O 1
ATOM 671 N N . GLY A 1 84 ? 1.942 4.773 -19.689 1.00 73.81 84 GLY A N 1
ATOM 672 C CA . GLY A 1 84 ? 1.161 5.718 -20.502 1.00 73.81 84 GLY A CA 1
ATOM 673 C C . GLY A 1 84 ? 1.647 7.171 -20.459 1.00 73.81 84 GLY A C 1
ATOM 674 O O . GLY A 1 84 ? 1.192 7.982 -21.258 1.00 73.81 84 GLY A O 1
ATOM 675 N N . ILE A 1 85 ? 2.555 7.501 -19.541 1.00 71.12 85 ILE A N 1
ATOM 676 C CA . ILE A 1 85 ? 3.158 8.824 -19.369 1.00 71.12 85 ILE A CA 1
ATOM 677 C C . ILE A 1 85 ? 4.637 8.595 -19.029 1.00 71.12 85 ILE A C 1
ATOM 679 O O . ILE A 1 85 ? 4.949 7.696 -18.244 1.00 71.12 85 ILE A O 1
ATOM 683 N N . GLU A 1 86 ? 5.547 9.384 -19.604 1.00 59.09 86 GLU A N 1
ATOM 684 C CA . GLU A 1 86 ? 6.936 9.439 -19.133 1.00 59.09 86 GLU A CA 1
ATOM 685 C C . GLU A 1 86 ? 6.954 10.178 -17.794 1.00 59.09 86 GLU A C 1
ATOM 687 O O . GLU A 1 86 ? 6.873 11.403 -17.740 1.00 59.09 86 GLU A O 1
ATOM 692 N N . VAL A 1 87 ? 6.973 9.424 -16.697 1.00 57.62 87 VAL A N 1
ATOM 693 C CA . VAL A 1 87 ? 6.996 9.984 -15.344 1.00 57.62 87 VAL A CA 1
ATOM 694 C C . VAL A 1 87 ? 8.359 9.704 -14.737 1.00 57.62 87 VAL A C 1
ATOM 696 O O . VAL A 1 87 ? 8.741 8.551 -14.552 1.00 57.62 87 VAL A O 1
ATOM 699 N N . VAL A 1 88 ? 9.084 10.770 -14.411 1.00 56.16 88 VAL A N 1
ATOM 700 C CA . VAL A 1 88 ? 10.251 10.693 -13.533 1.00 56.16 88 VAL A CA 1
ATOM 701 C C . VAL A 1 88 ? 9.720 10.569 -12.108 1.00 56.16 88 VAL A C 1
ATOM 703 O O . VAL A 1 88 ? 8.936 11.412 -11.670 1.00 56.16 88 VAL A O 1
ATOM 706 N N . ALA A 1 89 ? 10.106 9.510 -11.395 1.00 57.03 89 ALA A N 1
ATOM 707 C CA . ALA A 1 89 ? 9.781 9.371 -9.981 1.00 57.03 89 ALA A CA 1
ATOM 708 C C . ALA A 1 89 ? 10.357 10.577 -9.220 1.00 57.03 89 ALA A C 1
ATOM 710 O O . ALA A 1 89 ? 11.568 10.790 -9.201 1.00 57.03 89 ALA A O 1
ATOM 711 N N . TYR A 1 90 ? 9.483 11.405 -8.649 1.00 54.19 90 TYR A N 1
ATOM 712 C CA . TYR A 1 90 ? 9.886 12.523 -7.804 1.00 54.19 90 TYR A CA 1
ATOM 713 C C . TYR A 1 90 ? 10.165 11.987 -6.400 1.00 54.19 90 TYR A C 1
ATOM 715 O O . TYR A 1 90 ? 9.231 11.601 -5.698 1.00 54.19 90 TYR A O 1
ATOM 723 N N . ASP A 1 91 ? 11.439 11.953 -6.015 1.00 51.34 91 ASP A N 1
ATOM 724 C CA . ASP A 1 91 ? 11.866 11.677 -4.643 1.00 51.34 91 ASP A CA 1
ATOM 725 C C . ASP A 1 91 ? 12.146 13.017 -3.934 1.00 51.34 91 ASP A C 1
ATOM 727 O O . ASP A 1 91 ? 13.162 13.664 -4.226 1.00 51.34 91 ASP A O 1
ATOM 731 N N . PRO A 1 92 ? 11.233 13.524 -3.083 1.00 48.06 92 PRO A N 1
ATOM 732 C CA . PRO A 1 92 ? 11.525 14.693 -2.268 1.00 48.06 92 PRO A CA 1
ATOM 733 C C . PRO A 1 92 ? 12.594 14.329 -1.230 1.00 48.06 92 PRO A C 1
ATOM 735 O O . PRO A 1 92 ? 12.342 13.531 -0.329 1.00 48.06 92 PRO A O 1
ATOM 738 N N . LYS A 1 93 ? 13.780 14.932 -1.379 1.00 48.16 93 LYS A N 1
ATOM 739 C CA . LYS A 1 93 ? 14.848 14.920 -0.367 1.00 48.16 93 LYS A CA 1
ATOM 740 C C . LYS A 1 93 ? 14.397 15.531 0.956 1.00 48.16 93 LYS A C 1
ATOM 742 O O . LYS A 1 93 ? 13.656 16.540 0.906 1.00 48.16 93 LYS A O 1
#

InterPro domains:
  IPR035959 RutC-like superfamily [SSF55298] (14-89)

pLDDT: mean 78.71, std 10.58, range [39.75, 91.0]

Solvent-accessible surfac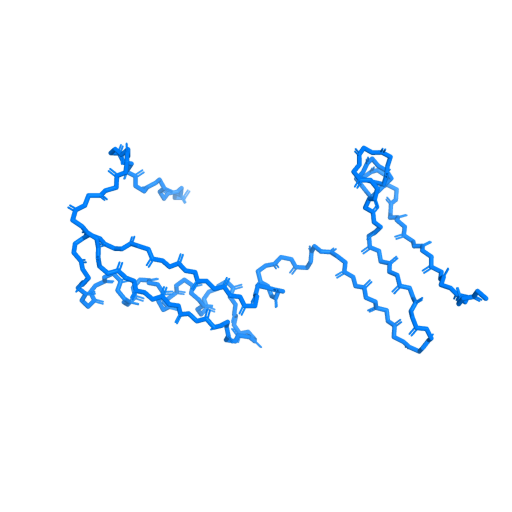e area (backbone atoms only — not comparable to full-atom values): 5953 Å² total; per-residue (Å²): 132,83,88,67,49,77,46,55,53,88,64,67,28,48,52,40,30,73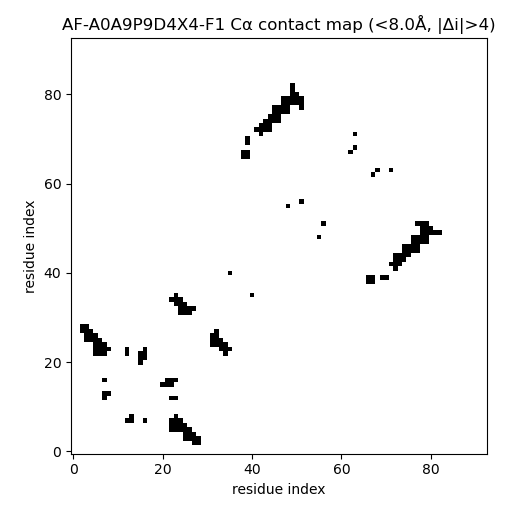,77,66,75,41,62,39,26,38,36,58,88,93,47,75,50,68,58,82,76,57,60,66,70,54,62,68,45,80,46,79,31,78,70,75,45,70,68,62,52,50,55,49,50,52,49,42,53,73,56,22,75,89,54,84,48,52,73,47,81,42,70,46,95,73,70,101,61,96,73,78,87,83,78,87,127

Secondary structure (DSSP, 8-state):
----EEE--TTHHHHHHHHH---SEEEETTEEEES--GGGG--EEEEEESS--HHHHHHHHHHHHHH-TT---EEEEEE-S--SS--------

Organism: NCBI:txid256645